Protein AF-X1Q574-F1 (afdb_monomer)

Radius of gyration: 33.51 Å; Cα contacts (8 Å, |Δi|>4): 63; chains: 1; bounding box: 80×56×62 Å

Organism: NCBI:txid412755

Structure (mmCIF, N/CA/C/O backbone):
data_AF-X1Q574-F1
#
_entry.id   AF-X1Q574-F1
#
loop_
_atom_site.group_PDB
_atom_site.id
_atom_site.type_symbol
_atom_site.label_atom_id
_atom_site.label_alt_id
_atom_site.label_comp_id
_atom_site.label_asym_id
_atom_site.label_entity_id
_atom_site.label_seq_id
_atom_site.pdbx_PDB_ins_code
_atom_site.Cartn_x
_atom_site.Cartn_y
_atom_site.Cartn_z
_atom_site.occupancy
_atom_site.B_iso_or_equiv
_atom_site.auth_seq_id
_atom_site.auth_comp_id
_atom_site.auth_asym_id
_atom_site.auth_atom_id
_atom_site.pdbx_PDB_model_num
ATOM 1 N N . PRO A 1 1 ? -53.049 23.249 -38.412 1.00 42.47 1 PRO A N 1
ATOM 2 C CA . PRO A 1 1 ? -52.454 24.162 -37.404 1.00 42.47 1 PRO A CA 1
ATOM 3 C C . PRO A 1 1 ? -51.016 23.730 -37.082 1.00 42.47 1 PRO A C 1
ATOM 5 O O . PRO A 1 1 ? -50.790 22.584 -36.713 1.00 42.47 1 PRO A O 1
ATOM 8 N N . ALA A 1 2 ? -50.069 24.622 -37.363 1.00 46.59 2 ALA A N 1
ATOM 9 C CA . ALA A 1 2 ? -48.631 24.379 -37.481 1.00 46.59 2 ALA A CA 1
ATOM 10 C C . ALA A 1 2 ? -47.914 24.024 -36.158 1.00 46.59 2 ALA A C 1
ATOM 12 O O . ALA A 1 2 ? -48.391 24.416 -3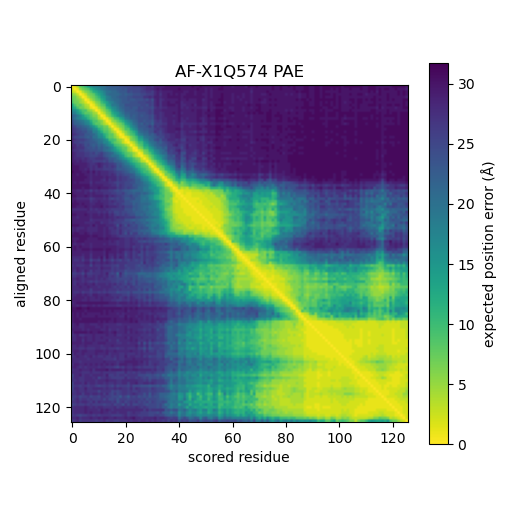5.088 1.00 46.59 2 ALA A O 1
ATOM 13 N N . PRO A 1 3 ? -46.742 23.356 -36.215 1.00 43.22 3 PRO A N 1
ATOM 14 C CA . PRO A 1 3 ? -45.849 23.259 -35.067 1.00 43.22 3 PRO A CA 1
ATOM 15 C C . PRO A 1 3 ? -45.297 24.652 -34.737 1.00 43.22 3 PRO A C 1
ATOM 17 O O . PRO A 1 3 ? -44.768 25.357 -35.597 1.00 43.22 3 PRO A O 1
ATOM 20 N N . LYS A 1 4 ? -45.462 25.069 -33.479 1.00 42.16 4 LYS A N 1
ATOM 21 C CA . LYS A 1 4 ? -44.937 26.334 -32.961 1.00 42.16 4 LYS A CA 1
ATOM 22 C C . LYS A 1 4 ? -43.415 26.240 -32.856 1.00 42.16 4 LYS A C 1
ATOM 24 O O . LYS A 1 4 ? -42.894 25.440 -32.085 1.00 42.16 4 LYS A O 1
ATOM 29 N N . ALA A 1 5 ? -42.731 27.066 -33.640 1.00 40.78 5 ALA A N 1
ATOM 30 C CA . ALA A 1 5 ? -41.302 27.310 -33.537 1.00 40.78 5 ALA A CA 1
ATOM 31 C C . ALA A 1 5 ? -40.974 27.984 -32.194 1.00 40.78 5 ALA A C 1
ATOM 33 O O . ALA A 1 5 ? -41.640 28.941 -31.796 1.00 40.78 5 ALA A O 1
ATOM 34 N N . VAL A 1 6 ? -39.942 27.486 -31.515 1.00 48.16 6 VAL A N 1
ATOM 35 C CA . VAL A 1 6 ? -39.322 28.122 -30.345 1.00 48.16 6 VAL A CA 1
ATOM 36 C C . VAL A 1 6 ? -37.996 28.746 -30.819 1.00 48.16 6 VAL A C 1
ATOM 38 O O . VAL A 1 6 ? -37.340 28.148 -31.677 1.00 48.16 6 VAL A O 1
ATOM 41 N N . PRO A 1 7 ? -37.624 29.958 -30.365 1.00 40.56 7 PRO A N 1
ATOM 42 C CA . PRO A 1 7 ? -36.667 30.814 -31.061 1.00 40.56 7 PRO A CA 1
ATOM 43 C C . PRO A 1 7 ? -35.212 30.413 -30.800 1.00 40.56 7 PRO A C 1
ATOM 45 O O . PRO A 1 7 ? -34.831 30.096 -29.675 1.00 40.56 7 PRO A O 1
ATOM 48 N N . GLN A 1 8 ? -34.390 30.498 -31.845 1.00 46.88 8 GLN A N 1
ATOM 49 C CA . GLN A 1 8 ? -32.930 30.482 -31.748 1.00 46.88 8 GLN A CA 1
ATOM 50 C C . GLN A 1 8 ? -32.453 31.806 -31.123 1.00 46.88 8 GLN A C 1
ATOM 52 O O . GLN A 1 8 ? -32.958 32.860 -31.521 1.00 46.88 8 GLN A O 1
ATOM 57 N N . PRO A 1 9 ? -31.492 31.808 -30.183 1.00 41.50 9 PRO A N 1
ATOM 58 C CA . PRO A 1 9 ? -30.853 33.044 -29.761 1.00 41.50 9 PRO A CA 1
ATOM 59 C C . PRO A 1 9 ? -29.993 33.609 -30.899 1.00 41.50 9 PRO A C 1
ATOM 61 O O . PRO A 1 9 ? -29.073 32.973 -31.409 1.00 41.50 9 PRO A O 1
ATOM 64 N N . THR A 1 10 ?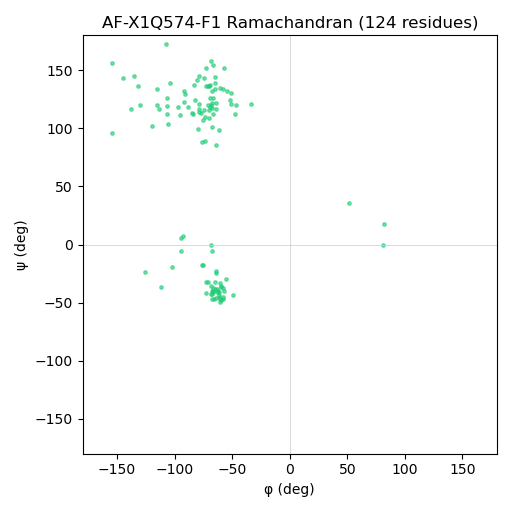 -30.356 34.826 -31.290 1.00 37.03 10 THR A N 1
ATOM 65 C CA . THR A 1 10 ? -29.736 35.704 -32.280 1.00 37.03 10 THR A CA 1
ATOM 66 C C . THR A 1 10 ? -28.236 35.887 -32.040 1.00 37.03 10 THR A C 1
ATOM 68 O O . THR A 1 10 ? -27.825 36.412 -31.006 1.00 37.03 10 THR A O 1
ATOM 71 N N . LEU A 1 11 ? -27.419 35.525 -33.033 1.00 39.12 11 LEU A N 1
ATOM 72 C CA . LEU A 1 11 ? -26.031 35.971 -33.138 1.00 39.12 11 LEU A CA 1
ATOM 73 C C . LEU A 1 11 ? -26.034 37.443 -33.570 1.00 39.12 11 LEU A C 1
ATOM 75 O O . LEU A 1 11 ? -26.399 37.765 -34.700 1.00 39.12 11 LEU A O 1
ATOM 79 N N . VAL A 1 12 ? -25.660 38.346 -32.665 1.00 45.53 12 VA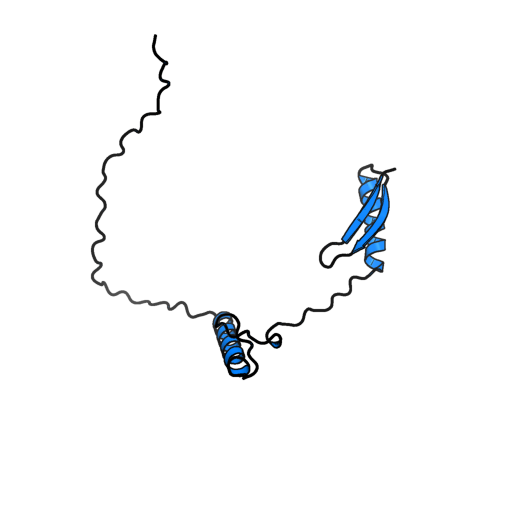L A N 1
ATOM 80 C CA . VAL A 1 12 ? -25.328 39.729 -33.029 1.00 45.53 12 VAL A CA 1
ATOM 81 C C . VAL A 1 12 ? -23.999 39.749 -33.803 1.00 45.53 12 VAL A C 1
ATOM 83 O O . VAL A 1 12 ? -23.064 39.053 -33.404 1.00 45.53 12 VAL A O 1
ATOM 86 N N . PRO A 1 13 ? -23.895 40.514 -34.907 1.00 44.09 13 PRO A N 1
ATOM 87 C CA . PRO A 1 13 ? -22.699 40.551 -35.737 1.00 44.09 13 PRO A CA 1
ATOM 88 C C . PRO A 1 13 ? -21.629 41.432 -35.086 1.00 44.09 13 PRO A C 1
ATOM 90 O O . PRO A 1 13 ? -21.809 42.638 -34.921 1.00 44.09 13 PRO A O 1
ATOM 93 N N . THR A 1 14 ? -20.497 40.836 -34.725 1.00 41.31 14 THR A N 1
ATOM 94 C CA . THR A 1 14 ? -19.286 41.572 -34.345 1.00 41.31 14 THR A CA 1
ATOM 95 C C . THR A 1 14 ? -18.711 42.267 -35.589 1.00 41.31 14 THR A C 1
ATOM 97 O O . THR A 1 14 ? -18.685 41.648 -36.658 1.00 41.31 14 THR A O 1
ATOM 100 N N . PRO A 1 15 ? -18.264 43.534 -35.502 1.00 45.09 15 PRO A N 1
ATOM 101 C CA . PRO A 1 15 ? -17.728 44.255 -36.648 1.00 45.09 15 PRO A CA 1
ATOM 102 C C . PRO A 1 15 ? -16.432 43.607 -37.146 1.00 45.09 15 PRO A C 1
ATOM 104 O O . PRO A 1 15 ? -15.578 43.194 -36.360 1.00 45.09 15 PRO A O 1
ATOM 107 N N . LEU A 1 16 ? -16.305 43.539 -38.470 1.00 52.38 16 LEU A N 1
ATOM 108 C CA . LEU A 1 16 ? -15.104 43.138 -39.191 1.00 52.38 16 LEU A CA 1
ATOM 109 C C . LEU A 1 16 ? -13.976 44.127 -38.852 1.00 52.38 16 LEU A C 1
ATOM 111 O O . LEU A 1 16 ? -13.923 45.217 -39.414 1.00 52.38 16 LEU A O 1
ATOM 115 N N . VAL A 1 17 ? -13.096 43.768 -37.917 1.00 45.44 17 VAL A N 1
ATOM 116 C CA . VAL A 1 17 ? -11.795 44.428 -37.781 1.00 45.44 17 VAL A CA 1
ATOM 117 C C . VAL A 1 17 ? -10.791 43.591 -38.555 1.00 45.44 17 VAL A C 1
ATOM 119 O O . VAL A 1 17 ? -10.507 42.441 -38.229 1.00 45.44 17 VAL A O 1
ATOM 122 N N . GLU A 1 18 ? -10.349 44.209 -39.639 1.00 48.03 18 GLU A N 1
ATOM 123 C CA . GLU A 1 18 ? -9.273 43.845 -40.543 1.00 48.03 18 GLU A CA 1
ATOM 124 C C . GLU A 1 18 ? -8.115 43.142 -39.823 1.00 48.03 18 GLU A C 1
ATOM 126 O O . GLU A 1 18 ? -7.512 43.683 -38.898 1.00 48.03 18 GLU A O 1
ATOM 131 N N . VAL A 1 19 ? -7.818 41.913 -40.248 1.00 48.38 19 VAL A N 1
ATOM 132 C CA . VAL A 1 19 ? -6.626 41.182 -39.816 1.00 48.38 19 VAL A CA 1
ATOM 133 C C . VAL A 1 19 ? -5.415 41.968 -40.327 1.00 48.38 19 VAL A C 1
ATOM 135 O O . VAL A 1 19 ? -5.260 42.068 -41.548 1.00 48.38 19 VAL A O 1
ATOM 138 N N . PRO A 1 20 ? -4.538 42.514 -39.464 1.00 38.94 20 PRO A N 1
ATOM 139 C CA . PRO A 1 20 ? -3.289 43.057 -39.952 1.00 38.94 20 PRO A CA 1
ATOM 140 C C . PRO A 1 20 ? -2.456 41.881 -40.460 1.00 38.94 20 PRO A C 1
ATOM 142 O O . PRO A 1 20 ? -2.111 40.968 -39.706 1.00 38.94 20 PRO A O 1
ATOM 145 N N . GLN A 1 21 ? -2.161 41.888 -41.761 1.00 49.12 21 GLN A N 1
ATOM 146 C CA . GLN A 1 21 ? -1.115 41.049 -42.338 1.00 49.12 21 GLN A CA 1
ATOM 147 C C . GLN A 1 21 ? 0.164 41.264 -41.517 1.00 49.12 21 GLN A C 1
ATOM 149 O O . GLN A 1 21 ? 0.531 42.420 -41.290 1.00 49.12 21 GLN A O 1
ATOM 154 N N . PRO A 1 22 ? 0.855 40.207 -41.053 1.00 43.38 22 PRO A N 1
ATOM 155 C CA . PRO A 1 22 ? 2.124 40.391 -40.376 1.00 43.38 22 PRO A CA 1
ATOM 156 C C . PRO A 1 22 ? 3.143 40.907 -41.393 1.00 43.38 22 PRO A C 1
ATOM 158 O O . PRO A 1 22 ? 3.685 40.163 -42.211 1.00 43.38 22 PRO A O 1
ATOM 161 N N . SER A 1 23 ? 3.370 42.216 -41.339 1.00 40.97 23 SER A N 1
ATOM 162 C CA . SER A 1 23 ? 4.488 42.898 -41.966 1.00 40.97 23 SER A CA 1
ATOM 163 C C . SER A 1 23 ? 5.783 42.211 -41.545 1.00 40.97 23 SER A C 1
ATOM 165 O O . SER A 1 23 ? 6.076 42.053 -40.360 1.00 40.97 23 SER A O 1
ATOM 167 N N . LYS A 1 24 ? 6.550 41.799 -42.549 1.00 44.06 24 LYS A N 1
ATOM 168 C CA . LYS A 1 24 ? 7.930 41.327 -42.452 1.00 44.06 24 LYS A CA 1
ATOM 169 C C . LYS A 1 24 ? 8.759 42.287 -41.575 1.00 44.06 24 LYS A C 1
ATOM 171 O O . LYS A 1 24 ? 8.874 43.451 -41.956 1.00 44.06 24 LYS A O 1
ATOM 176 N N . PRO A 1 25 ? 9.352 41.850 -40.449 1.00 43.38 25 PRO A N 1
ATOM 177 C CA . PRO A 1 25 ? 10.304 42.687 -39.736 1.00 43.38 25 PRO A CA 1
ATOM 178 C C . PRO A 1 25 ? 11.649 42.663 -40.477 1.00 43.38 25 PRO A C 1
ATOM 180 O O . PRO A 1 25 ? 12.304 41.625 -40.591 1.00 43.38 25 PRO A O 1
ATOM 183 N N . GLU A 1 26 ? 12.023 43.816 -41.026 1.00 49.47 26 GLU A N 1
ATOM 184 C CA . GLU A 1 26 ? 13.381 44.148 -41.468 1.00 49.47 26 GLU A CA 1
ATOM 185 C C . GLU A 1 26 ? 14.221 44.531 -40.224 1.00 49.47 26 GLU A C 1
ATOM 187 O O . GLU A 1 26 ? 13.657 45.036 -39.252 1.00 49.47 26 GLU A O 1
ATOM 192 N N . PRO A 1 27 ? 15.528 44.211 -40.167 1.00 49.06 27 PRO A N 1
AT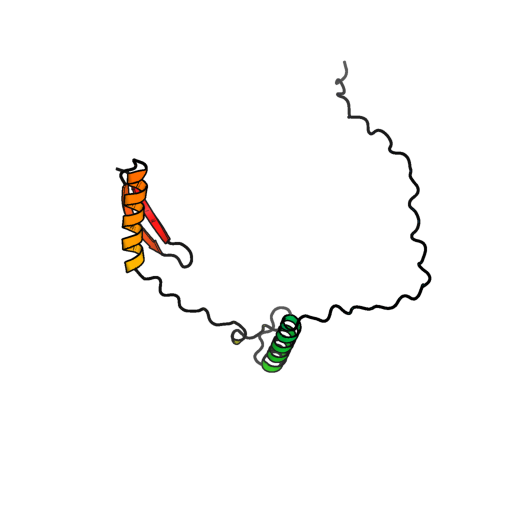OM 193 C CA . PRO A 1 27 ? 16.226 43.976 -38.909 1.00 49.06 27 PRO A CA 1
ATOM 194 C C . PRO A 1 27 ? 16.802 45.266 -38.315 1.00 49.06 27 PRO A C 1
ATOM 196 O O . PRO A 1 27 ? 17.731 45.849 -38.875 1.00 49.06 27 PRO A O 1
ATOM 199 N N . GLU A 1 28 ? 16.344 45.649 -37.124 1.00 49.34 28 GLU A N 1
ATOM 200 C CA . GLU A 1 28 ? 17.100 46.548 -36.251 1.00 49.34 28 GLU A CA 1
ATOM 201 C C . GLU A 1 28 ? 17.985 45.733 -35.304 1.00 49.34 28 GLU A C 1
ATOM 203 O O . GLU A 1 28 ? 17.550 44.829 -34.590 1.00 49.34 28 GLU A O 1
ATOM 208 N N . LYS A 1 29 ? 19.283 46.030 -35.379 1.00 50.28 29 LYS A N 1
ATOM 209 C CA . LYS A 1 29 ? 20.345 45.448 -34.568 1.00 50.28 29 LYS A CA 1
ATOM 210 C C . LYS A 1 29 ? 20.226 45.950 -33.129 1.00 50.28 29 LYS A C 1
ATOM 212 O O . LYS A 1 29 ? 20.652 47.064 -32.850 1.00 50.28 29 LYS A O 1
ATOM 217 N N . GLU A 1 30 ? 19.816 45.081 -32.213 1.00 47.25 30 GLU A N 1
ATOM 218 C CA . GLU A 1 30 ? 20.267 45.160 -30.824 1.00 47.25 30 GLU A CA 1
ATOM 219 C C . GLU A 1 30 ? 20.589 43.755 -30.303 1.00 47.25 30 GLU A C 1
ATOM 221 O O . GLU A 1 30 ? 19.780 42.828 -30.303 1.00 47.25 30 GLU A O 1
ATOM 226 N N . THR A 1 31 ? 21.863 43.579 -29.976 1.00 46.03 31 THR A N 1
ATOM 227 C CA . THR A 1 31 ? 22.516 42.312 -29.672 1.00 46.03 31 THR A CA 1
ATOM 228 C C . THR A 1 31 ? 22.316 41.954 -28.204 1.00 46.03 31 THR A C 1
ATOM 230 O O . THR A 1 31 ? 22.937 42.571 -27.350 1.00 46.03 31 THR A O 1
ATOM 233 N N . VAL A 1 32 ? 21.564 40.886 -27.927 1.00 46.66 32 VAL A N 1
ATOM 234 C CA . VAL A 1 32 ? 21.919 39.853 -26.932 1.00 46.66 32 VAL A CA 1
ATOM 235 C C . VAL A 1 32 ? 21.226 38.536 -27.309 1.00 46.66 32 VAL A C 1
ATOM 237 O O . VAL A 1 32 ? 20.072 38.313 -26.947 1.00 46.66 32 VAL A O 1
ATOM 240 N N . PRO A 1 33 ? 21.902 37.614 -28.014 1.00 45.97 33 PRO A N 1
ATOM 241 C CA . PRO A 1 33 ? 21.463 36.232 -28.057 1.00 45.97 33 PRO A CA 1
ATOM 242 C C . PRO A 1 33 ? 21.855 35.594 -26.720 1.00 45.97 33 PRO A C 1
ATOM 244 O O . PRO A 1 33 ? 22.944 35.039 -26.585 1.00 45.97 33 PRO A O 1
ATOM 247 N N . GLN A 1 34 ? 20.994 35.681 -25.702 1.00 48.31 34 GLN A N 1
ATOM 248 C CA . GLN A 1 34 ? 21.117 34.761 -24.574 1.00 48.31 34 GLN A CA 1
ATOM 249 C C . GLN A 1 34 ? 20.621 33.396 -25.037 1.00 48.31 34 GLN A C 1
ATOM 251 O O . GLN A 1 34 ? 19.444 33.054 -24.988 1.00 48.31 34 GLN A O 1
ATOM 256 N N . VAL A 1 35 ? 21.580 32.643 -25.565 1.00 51.03 35 VAL A N 1
ATOM 257 C CA . VAL A 1 35 ? 21.539 31.198 -25.705 1.00 51.03 35 VAL A CA 1
ATOM 258 C C . VAL A 1 35 ? 21.086 30.636 -24.359 1.00 51.03 35 VAL A C 1
ATOM 260 O O . VAL A 1 35 ? 21.815 30.731 -23.373 1.00 51.03 35 VAL A O 1
ATOM 263 N N . PHE A 1 36 ? 19.886 30.060 -24.307 1.00 50.41 36 PHE A N 1
ATOM 264 C CA . PHE A 1 36 ? 19.493 29.172 -23.219 1.00 50.41 36 PHE A CA 1
ATOM 265 C C . PHE A 1 36 ? 20.409 27.951 -23.300 1.00 50.41 36 PHE A C 1
ATOM 267 O O . PHE A 1 36 ? 20.119 26.976 -23.995 1.00 50.41 36 PHE A O 1
ATOM 274 N N . ALA A 1 37 ? 21.585 28.057 -22.683 1.00 62.94 37 ALA A N 1
ATOM 275 C CA . ALA A 1 37 ? 22.505 26.946 -22.571 1.00 62.94 37 ALA A CA 1
ATOM 276 C C . ALA A 1 37 ? 21.764 25.808 -21.856 1.00 62.94 37 ALA A C 1
ATOM 278 O O . ALA A 1 37 ? 21.085 26.071 -20.856 1.00 62.94 37 ALA A O 1
ATOM 279 N N . PRO A 1 38 ? 21.851 24.563 -22.359 1.00 63.31 38 PRO A N 1
ATOM 280 C CA . PRO A 1 38 ? 21.300 23.436 -21.633 1.00 63.31 38 PRO A CA 1
ATOM 281 C C . PRO A 1 38 ? 21.899 23.447 -20.229 1.00 63.31 38 PRO A C 1
ATOM 283 O O . PRO A 1 38 ? 23.106 23.627 -20.056 1.00 63.31 38 PRO A O 1
ATOM 286 N N . THR A 1 39 ? 21.039 23.304 -19.227 1.00 80.50 39 THR A N 1
ATOM 287 C CA . THR A 1 39 ? 21.478 23.193 -17.834 1.00 80.50 39 THR A CA 1
ATOM 288 C C . THR A 1 39 ? 22.435 22.008 -17.703 1.00 80.50 39 THR A C 1
ATOM 290 O O . THR A 1 39 ? 22.331 21.044 -18.463 1.00 80.50 39 THR A O 1
ATOM 293 N N . GLN A 1 40 ? 23.360 22.055 -16.741 1.00 80.44 40 GLN A N 1
ATOM 294 C CA . GLN A 1 40 ? 24.345 20.981 -16.527 1.00 80.44 40 GLN A CA 1
ATOM 295 C C . GLN A 1 40 ? 23.680 19.593 -16.471 1.00 80.44 40 GLN A C 1
ATOM 297 O O . GLN A 1 40 ? 24.090 18.692 -17.196 1.00 80.44 40 GLN A O 1
ATOM 302 N N . ALA A 1 41 ? 22.546 19.470 -15.774 1.00 79.75 41 ALA A N 1
ATOM 303 C CA . ALA A 1 41 ? 21.751 18.240 -15.724 1.00 79.75 41 ALA A CA 1
ATOM 304 C C . ALA A 1 41 ? 21.278 17.734 -17.108 1.00 79.75 41 ALA A C 1
ATOM 306 O O . ALA A 1 41 ? 21.266 16.533 -17.369 1.00 79.75 41 ALA A O 1
ATOM 307 N N . GLN A 1 42 ? 20.908 18.627 -18.036 1.00 81.06 42 GLN A N 1
ATOM 308 C CA . GLN A 1 42 ? 20.510 18.243 -19.399 1.00 81.06 42 GLN A CA 1
ATOM 309 C C . GLN A 1 42 ? 21.701 17.760 -20.238 1.00 81.06 42 GLN A C 1
ATOM 311 O O . GLN A 1 42 ? 21.533 16.908 -21.114 1.00 81.06 42 GLN A O 1
ATOM 316 N N . GLN A 1 43 ? 22.894 18.308 -19.999 1.00 84.38 43 GLN A N 1
ATOM 317 C CA . GLN A 1 43 ? 24.124 17.867 -20.659 1.00 84.38 43 GLN A CA 1
ATOM 318 C C . GLN A 1 43 ? 24.574 16.503 -20.127 1.00 84.38 43 GLN A C 1
ATOM 320 O O . GLN A 1 43 ? 24.930 15.640 -20.927 1.00 84.38 43 GLN A O 1
ATOM 325 N N . GLU A 1 44 ? 24.484 16.286 -18.815 1.00 85.00 44 GLU A N 1
ATOM 326 C CA . GLU A 1 44 ? 24.768 15.005 -18.158 1.00 85.00 44 GLU A CA 1
ATOM 327 C C . GLU A 1 44 ? 23.837 13.898 -18.669 1.00 85.00 44 GLU A C 1
ATOM 329 O O . GLU A 1 44 ? 24.312 12.872 -19.147 1.00 85.00 44 GLU A O 1
ATOM 334 N N . LEU A 1 45 ? 22.519 14.135 -18.704 1.00 81.81 45 LEU A N 1
ATOM 335 C CA . LEU A 1 45 ? 21.542 13.178 -19.246 1.00 81.81 45 LEU A CA 1
ATOM 336 C C . LEU A 1 45 ? 21.828 12.797 -20.707 1.00 81.81 45 LEU A C 1
ATOM 338 O O . LEU A 1 45 ? 21.692 11.634 -21.085 1.00 81.81 45 LEU A O 1
ATOM 342 N N . ARG A 1 46 ? 22.243 13.760 -21.543 1.00 80.75 46 ARG A N 1
ATOM 343 C CA . ARG A 1 46 ? 22.617 13.491 -22.943 1.00 80.75 46 ARG A CA 1
ATOM 344 C C . ARG A 1 46 ? 23.887 12.655 -23.054 1.00 80.75 46 ARG A C 1
ATOM 346 O O . ARG A 1 46 ? 23.939 11.783 -23.916 1.00 80.75 46 ARG A O 1
ATOM 353 N N . GLN A 1 47 ? 24.885 12.915 -22.212 1.00 84.19 47 GLN A N 1
ATOM 354 C CA . GLN A 1 47 ? 26.121 12.131 -22.181 1.00 84.19 47 GLN A CA 1
ATOM 355 C C . GLN A 1 47 ? 25.839 10.698 -21.726 1.00 84.19 47 GLN A C 1
ATOM 357 O O . GLN A 1 47 ? 26.214 9.762 -22.425 1.00 84.19 47 GLN A O 1
ATOM 362 N N . VAL A 1 48 ? 25.069 10.522 -20.647 1.00 82.25 48 VAL A N 1
ATOM 363 C CA . VAL A 1 48 ? 24.636 9.201 -20.165 1.00 82.25 48 VAL A CA 1
ATOM 364 C C . VAL A 1 48 ? 23.861 8.453 -21.253 1.00 82.25 48 VAL A C 1
ATOM 366 O O . VAL A 1 48 ? 24.151 7.292 -21.526 1.00 82.25 48 VAL A O 1
ATOM 369 N N . ALA A 1 49 ? 22.932 9.115 -21.950 1.00 80.00 49 ALA A N 1
ATOM 370 C CA . ALA A 1 49 ? 22.201 8.503 -23.060 1.00 80.00 49 ALA A CA 1
ATOM 371 C C . ALA A 1 49 ? 23.122 8.086 -24.224 1.00 80.00 49 ALA A C 1
ATOM 373 O O . ALA A 1 49 ? 22.937 7.014 -24.802 1.00 80.00 49 ALA A O 1
ATOM 374 N N . GLN A 1 50 ? 24.127 8.901 -24.564 1.00 79.56 50 GLN A N 1
ATOM 375 C CA . GLN A 1 50 ? 25.120 8.570 -25.592 1.00 79.56 50 GLN A CA 1
ATOM 376 C C . GLN A 1 50 ? 26.017 7.400 -25.177 1.00 79.56 50 GLN A C 1
ATOM 378 O O . GLN A 1 50 ? 26.306 6.533 -26.000 1.00 79.56 50 GLN A O 1
ATOM 383 N N . GLU A 1 51 ? 26.433 7.338 -23.914 1.00 78.94 51 GLU A N 1
ATOM 384 C CA . GLU A 1 51 ? 27.224 6.232 -23.374 1.00 78.94 51 GLU A CA 1
ATOM 385 C C . GLU A 1 51 ? 26.424 4.932 -23.328 1.00 78.94 51 GLU A C 1
ATOM 387 O O . GLU A 1 51 ? 26.936 3.885 -23.722 1.00 78.94 51 GLU A O 1
ATOM 392 N N . VAL A 1 52 ? 25.150 5.002 -22.938 1.00 77.31 52 VAL A N 1
ATOM 393 C CA . VAL A 1 52 ? 24.210 3.878 -22.995 1.00 77.31 52 VAL A CA 1
ATOM 394 C C . VAL A 1 52 ? 24.038 3.403 -24.438 1.00 77.31 52 VAL A C 1
ATOM 396 O O . VAL A 1 52 ? 24.175 2.211 -24.708 1.00 77.31 52 VAL A O 1
ATOM 399 N N . TRP A 1 53 ? 23.823 4.313 -25.393 1.00 73.25 53 TRP A N 1
ATOM 400 C CA . TRP A 1 53 ? 23.717 3.956 -26.810 1.00 73.25 53 TRP A CA 1
ATOM 401 C C . TRP A 1 53 ? 25.002 3.321 -27.350 1.00 73.25 53 TRP A C 1
ATOM 403 O O . TRP A 1 53 ? 24.946 2.330 -28.070 1.00 73.25 53 TRP A O 1
ATOM 413 N N . LYS A 1 54 ? 26.171 3.838 -26.971 1.00 74.62 54 LYS A N 1
ATOM 414 C CA . LYS A 1 54 ? 27.464 3.284 -27.387 1.00 74.62 54 LYS A CA 1
ATOM 415 C C . LYS A 1 54 ? 27.729 1.909 -26.770 1.00 74.62 54 LYS A C 1
ATOM 417 O O . LYS A 1 54 ? 28.210 1.011 -27.449 1.00 74.62 54 LYS A O 1
ATOM 422 N N . LYS A 1 55 ? 27.420 1.733 -25.484 1.00 72.00 55 LYS A N 1
ATOM 423 C CA . LYS A 1 55 ? 27.669 0.489 -24.745 1.00 72.00 55 LYS A CA 1
ATOM 424 C C . LYS A 1 55 ? 26.709 -0.629 -25.149 1.00 72.00 55 LYS A C 1
ATOM 426 O O . LYS A 1 55 ? 27.100 -1.793 -25.133 1.00 72.00 55 LYS A O 1
ATOM 431 N N . TYR A 1 56 ? 25.478 -0.274 -25.511 1.00 66.94 56 TYR A N 1
ATOM 432 C CA . TYR A 1 56 ? 24.396 -1.240 -25.664 1.00 66.94 56 TYR A CA 1
ATOM 433 C C . TYR A 1 56 ? 23.690 -1.221 -27.027 1.00 66.94 56 TYR A C 1
ATOM 435 O O . TYR A 1 56 ? 23.120 -2.232 -27.418 1.00 66.94 56 TYR A O 1
ATOM 443 N N . GLY A 1 57 ? 23.729 -0.118 -27.779 1.00 62.81 57 GLY A N 1
ATOM 444 C CA . GLY A 1 57 ? 23.108 0.017 -29.109 1.00 62.81 57 GLY A CA 1
ATOM 445 C C . GLY A 1 57 ? 23.875 -0.682 -30.243 1.00 62.81 57 GLY A C 1
ATOM 446 O O . GLY A 1 57 ? 23.303 -0.966 -31.301 1.00 62.81 57 GLY A O 1
ATOM 447 N N . GLU A 1 58 ? 25.149 -1.008 -30.010 1.00 62.19 58 GLU A N 1
ATOM 448 C CA . GLU A 1 58 ? 26.003 -1.784 -30.924 1.00 62.19 58 GLU A CA 1
ATOM 449 C C . GLU A 1 58 ? 26.025 -3.290 -30.603 1.00 62.19 58 GLU A C 1
ATOM 451 O O . GLU A 1 58 ? 26.600 -4.076 -31.356 1.00 62.19 58 GLU A O 1
ATOM 456 N N . SER A 1 59 ? 25.390 -3.728 -29.509 1.00 55.28 59 SER A N 1
ATOM 457 C CA . SER A 1 59 ? 25.411 -5.132 -29.093 1.00 55.28 59 SER A CA 1
ATOM 458 C C . SER A 1 59 ? 24.604 -6.010 -30.061 1.00 55.28 59 SER A C 1
ATOM 460 O O . SER A 1 59 ? 23.422 -5.789 -30.305 1.00 55.28 59 SER A O 1
ATOM 462 N N . SER A 1 60 ? 25.216 -7.065 -30.594 1.00 55.03 60 SER A N 1
ATOM 463 C CA . SER A 1 60 ? 24.594 -8.001 -31.548 1.00 55.03 60 SER A CA 1
ATOM 464 C C . SER A 1 60 ? 23.479 -8.884 -30.958 1.00 55.03 60 SER A C 1
ATOM 466 O O . SER A 1 60 ? 22.876 -9.667 -31.686 1.00 55.03 60 SER A O 1
ATOM 468 N N . ALA A 1 61 ? 23.183 -8.748 -29.660 1.00 58.31 61 ALA A N 1
ATOM 469 C CA . ALA A 1 61 ? 22.110 -9.449 -28.948 1.00 58.31 61 ALA A CA 1
ATOM 470 C C . ALA A 1 61 ? 20.789 -8.650 -28.867 1.00 58.31 61 ALA A C 1
ATOM 472 O O . ALA A 1 61 ? 19.853 -9.077 -28.193 1.00 58.31 61 ALA A O 1
ATOM 473 N N . LEU A 1 62 ? 20.705 -7.484 -29.520 1.00 62.84 62 LEU A N 1
ATOM 474 C CA . LEU A 1 62 ? 19.510 -6.640 -29.503 1.00 62.84 62 LEU A CA 1
ATOM 475 C C . LEU A 1 62 ? 18.347 -7.325 -30.229 1.00 62.84 62 LEU A C 1
ATOM 477 O O . LEU A 1 62 ? 18.347 -7.472 -31.454 1.00 62.84 62 LEU A O 1
ATOM 481 N N . ILE A 1 63 ? 17.324 -7.699 -29.463 1.00 71.75 63 ILE A N 1
ATOM 482 C CA . ILE A 1 63 ? 16.046 -8.146 -30.010 1.00 71.75 63 ILE A CA 1
ATOM 483 C C . ILE A 1 63 ? 15.441 -6.959 -30.763 1.00 71.75 63 ILE A C 1
ATOM 485 O O . ILE A 1 63 ? 15.241 -5.880 -30.200 1.00 71.75 63 ILE A O 1
ATOM 489 N N . THR A 1 64 ? 15.185 -7.153 -32.055 1.00 74.56 64 THR A N 1
ATOM 490 C CA . THR A 1 64 ? 14.488 -6.167 -32.880 1.00 74.56 64 THR A CA 1
ATOM 491 C C . THR A 1 64 ? 13.020 -6.558 -32.961 1.00 74.56 64 THR A C 1
ATOM 493 O O . THR A 1 64 ? 12.704 -7.634 -33.463 1.00 74.56 64 THR A O 1
ATOM 496 N N . VAL A 1 65 ? 12.134 -5.696 -32.467 1.00 75.31 65 VAL A N 1
ATOM 497 C CA . VAL A 1 65 ? 10.675 -5.873 -32.539 1.00 75.31 65 VAL A CA 1
ATOM 498 C C . VAL A 1 65 ? 10.127 -4.749 -33.406 1.00 75.31 65 VAL A C 1
ATOM 500 O O . VAL A 1 65 ? 10.376 -3.586 -33.111 1.00 75.31 65 VAL A O 1
ATOM 503 N N . ASP A 1 66 ? 9.464 -5.083 -34.515 1.00 79.50 66 ASP A N 1
ATOM 504 C CA . ASP A 1 66 ? 8.879 -4.113 -35.458 1.00 79.50 66 ASP A CA 1
ATOM 505 C C . ASP A 1 66 ? 9.850 -3.012 -35.939 1.00 79.50 66 ASP A C 1
ATOM 507 O O . ASP A 1 66 ? 9.483 -1.856 -36.135 1.00 79.50 66 ASP A O 1
ATOM 511 N N . GLY A 1 67 ? 11.128 -3.362 -36.124 1.00 81.94 67 GLY A N 1
ATOM 512 C CA . GLY A 1 67 ? 12.173 -2.420 -36.546 1.00 81.94 67 GLY A CA 1
ATOM 513 C C . GLY A 1 67 ? 12.755 -1.550 -35.422 1.00 81.94 67 GLY A C 1
ATOM 514 O O . GLY A 1 67 ? 13.685 -0.785 -35.675 1.00 81.94 67 GLY A O 1
ATOM 515 N N . TRP A 1 68 ? 12.278 -1.693 -34.181 1.00 80.25 68 TRP A N 1
ATOM 516 C CA . TRP A 1 68 ? 12.843 -1.060 -32.988 1.00 80.25 68 TRP A CA 1
ATOM 517 C C . TRP A 1 68 ? 13.886 -1.963 -32.317 1.00 80.25 68 TRP A C 1
ATOM 519 O O . TRP A 1 68 ? 13.609 -3.129 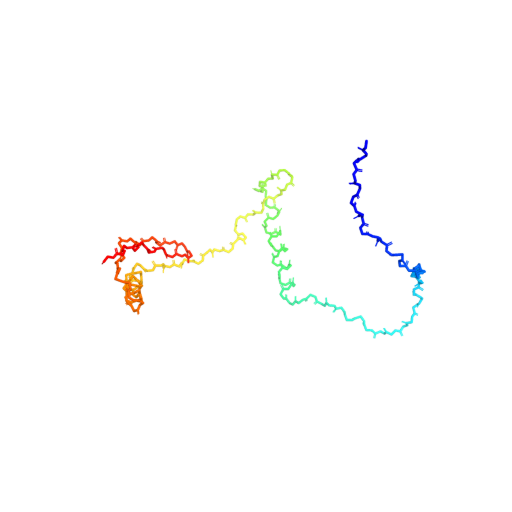-32.037 1.00 80.25 68 TRP A O 1
ATOM 529 N N . ARG A 1 69 ? 15.082 -1.431 -32.020 1.00 80.81 69 ARG A N 1
ATOM 530 C CA . ARG A 1 69 ? 16.115 -2.147 -31.249 1.00 80.81 69 ARG A CA 1
ATOM 531 C C . ARG A 1 69 ? 15.841 -1.989 -29.754 1.00 80.81 69 ARG A C 1
ATOM 533 O O . ARG A 1 69 ? 15.970 -0.887 -29.224 1.00 80.81 69 ARG A O 1
ATOM 540 N N . LEU A 1 70 ? 15.474 -3.080 -29.082 1.00 80.69 70 LEU A N 1
ATOM 541 C CA . LEU A 1 70 ? 15.168 -3.070 -27.652 1.00 80.69 70 LEU A CA 1
ATOM 542 C C .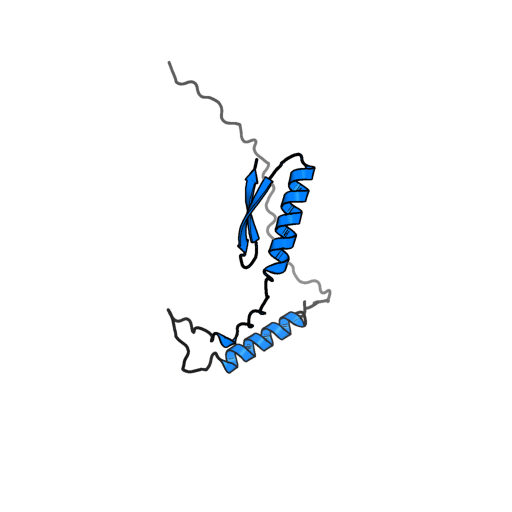 LEU A 1 70 ? 16.451 -2.839 -26.830 1.00 80.69 70 LEU A C 1
ATOM 544 O O . LEU A 1 70 ? 17.344 -3.682 -26.899 1.00 80.69 70 LEU A O 1
ATOM 548 N N . PRO A 1 71 ? 16.566 -1.753 -26.044 1.00 81.75 71 PRO A N 1
ATOM 549 C CA . PRO A 1 71 ? 17.725 -1.550 -25.182 1.00 81.75 71 PRO A CA 1
ATOM 550 C C . PRO A 1 71 ? 17.778 -2.604 -24.057 1.00 81.75 71 PRO A C 1
ATOM 552 O O . PRO A 1 71 ? 16.742 -3.151 -23.672 1.00 81.75 71 PRO A O 1
ATOM 555 N N . PRO A 1 72 ? 18.967 -2.904 -23.509 1.00 81.50 72 PRO A N 1
ATOM 556 C CA . PRO A 1 72 ? 19.116 -3.912 -22.467 1.00 81.50 72 PRO A CA 1
ATOM 557 C C . PRO A 1 72 ? 18.560 -3.438 -21.131 1.00 81.50 72 PRO A C 1
ATOM 559 O O . PRO A 1 72 ? 18.580 -2.252 -20.821 1.00 81.50 72 PRO A O 1
ATOM 562 N N . ILE A 1 73 ? 18.117 -4.391 -20.313 1.00 84.19 73 ILE A N 1
ATOM 563 C CA . ILE A 1 73 ? 17.484 -4.128 -19.015 1.00 84.19 73 ILE A CA 1
ATOM 564 C C . ILE A 1 73 ? 18.424 -3.457 -18.001 1.00 84.19 73 ILE A C 1
ATOM 566 O O . ILE A 1 73 ? 17.964 -2.736 -17.123 1.00 84.19 73 ILE A O 1
ATOM 570 N N . ASP A 1 74 ? 19.738 -3.633 -18.163 1.00 84.00 74 ASP A N 1
ATOM 571 C CA . ASP A 1 74 ? 20.776 -3.107 -17.265 1.00 84.00 74 ASP A CA 1
ATOM 572 C C . ASP A 1 74 ? 20.895 -1.573 -17.281 1.00 84.00 74 ASP A C 1
ATOM 574 O O . ASP A 1 74 ? 21.679 -1.007 -16.522 1.00 84.00 74 ASP A O 1
ATOM 578 N N . ILE A 1 75 ? 20.153 -0.889 -18.161 1.00 86.44 75 ILE A N 1
ATOM 579 C CA . ILE A 1 75 ? 20.037 0.576 -18.140 1.00 86.44 75 ILE A CA 1
ATOM 580 C C . ILE A 1 75 ? 19.136 1.076 -17.007 1.00 86.44 75 ILE A C 1
ATOM 582 O O . ILE A 1 75 ? 19.139 2.270 -16.721 1.00 86.44 75 ILE A O 1
ATOM 586 N N . LEU A 1 76 ? 18.305 0.200 -16.437 1.00 89.62 76 LEU A N 1
ATOM 587 C CA . LEU A 1 76 ? 17.391 0.554 -15.362 1.00 89.62 76 LEU A CA 1
ATOM 588 C C . LEU A 1 76 ? 18.124 0.513 -14.021 1.00 89.62 76 LEU A C 1
ATOM 590 O O . LEU A 1 76 ? 18.845 -0.443 -13.723 1.00 89.62 76 LEU A O 1
ATOM 594 N N . ASP A 1 77 ? 17.876 1.515 -13.182 1.00 89.44 77 ASP A N 1
ATOM 595 C CA . ASP A 1 77 ? 18.325 1.488 -11.794 1.00 89.44 77 ASP A CA 1
ATOM 596 C C . ASP A 1 77 ? 17.621 0.365 -11.021 1.00 89.44 77 ASP A C 1
ATOM 598 O O . ASP A 1 77 ? 16.437 0.073 -11.222 1.00 89.44 77 ASP A O 1
ATOM 602 N N . LYS A 1 78 ? 18.348 -0.272 -10.099 1.00 88.62 78 LYS A N 1
ATOM 603 C CA . LYS A 1 78 ? 17.768 -1.301 -9.232 1.00 88.62 78 LYS A CA 1
ATOM 604 C C . LYS A 1 78 ? 16.851 -0.654 -8.200 1.00 88.62 78 LYS A C 1
ATOM 606 O O . LYS A 1 78 ? 17.219 0.334 -7.569 1.00 88.62 78 LYS A O 1
ATOM 611 N N . ALA A 1 79 ? 15.684 -1.258 -7.990 1.00 85.81 79 ALA A N 1
ATOM 612 C CA . ALA A 1 79 ? 14.798 -0.856 -6.909 1.00 85.81 79 ALA A CA 1
ATOM 613 C C . ALA A 1 79 ? 15.507 -1.038 -5.559 1.00 85.81 79 ALA A C 1
ATOM 615 O O . ALA A 1 79 ? 16.141 -2.067 -5.315 1.00 85.81 79 ALA A O 1
ATOM 616 N N . SER A 1 80 ? 15.393 -0.038 -4.687 1.00 83.12 80 SER A N 1
ATOM 617 C CA . SER A 1 80 ? 15.808 -0.171 -3.294 1.00 83.12 80 SER A CA 1
ATOM 618 C C . SER A 1 80 ? 14.888 -1.158 -2.585 1.00 83.12 80 SER A C 1
ATOM 620 O O . SER A 1 80 ? 13.665 -1.034 -2.675 1.00 83.12 80 SER A O 1
ATOM 622 N N . GLU A 1 81 ? 15.463 -2.103 -1.852 1.00 77.31 81 GLU A N 1
ATOM 623 C CA . GLU A 1 81 ? 14.693 -3.014 -1.016 1.00 77.31 81 GLU A CA 1
ATOM 624 C C . GLU A 1 81 ? 14.207 -2.260 0.227 1.00 77.31 81 GLU A C 1
ATOM 626 O O . GLU A 1 81 ? 15.001 -1.754 1.020 1.00 77.31 81 GLU A O 1
ATOM 631 N N . VAL A 1 82 ? 12.888 -2.114 0.351 1.00 74.56 82 VAL A N 1
ATOM 632 C CA . VAL A 1 82 ? 12.251 -1.498 1.517 1.00 74.56 82 VAL A CA 1
ATOM 633 C C . VAL A 1 82 ? 11.604 -2.610 2.324 1.00 74.56 82 VAL A C 1
ATOM 635 O O . VAL A 1 82 ? 10.626 -3.217 1.888 1.00 74.56 82 VAL A O 1
ATOM 638 N N . GLU A 1 83 ? 12.139 -2.874 3.512 1.00 69.06 83 GLU A N 1
ATOM 639 C CA . GLU A 1 83 ? 11.511 -3.787 4.461 1.00 69.06 83 GLU A CA 1
ATOM 640 C C . GLU A 1 83 ? 10.305 -3.099 5.117 1.00 69.06 83 GLU A C 1
ATOM 642 O O . GLU A 1 83 ? 10.443 -2.211 5.960 1.00 69.06 83 GLU A O 1
ATOM 647 N N . LEU A 1 84 ? 9.093 -3.515 4.747 1.00 65.00 84 LEU A N 1
ATOM 648 C CA . LEU A 1 84 ? 7.885 -3.171 5.497 1.00 65.00 84 LEU A CA 1
ATOM 649 C C . LEU A 1 84 ? 7.785 -4.100 6.715 1.00 65.00 84 LEU A C 1
ATOM 651 O O . LEU A 1 84 ? 7.372 -5.256 6.612 1.00 65.00 84 LEU A O 1
ATOM 655 N N . GLY A 1 85 ? 8.194 -3.599 7.880 1.00 70.62 85 GLY A N 1
ATOM 656 C CA . GLY A 1 85 ? 8.205 -4.372 9.120 1.00 70.62 85 GLY A CA 1
ATOM 657 C C . GLY A 1 85 ? 6.797 -4.718 9.618 1.00 70.62 85 GLY A C 1
ATOM 658 O O . GLY A 1 85 ? 6.010 -3.837 9.954 1.00 70.62 85 GLY A O 1
ATOM 659 N N . GLN A 1 86 ? 6.496 -6.013 9.767 1.00 66.56 86 GLN A N 1
ATOM 660 C CA . GLN A 1 86 ? 5.229 -6.512 10.335 1.00 66.56 86 GLN A CA 1
ATOM 661 C C . GLN A 1 86 ? 4.920 -5.947 11.739 1.00 66.56 86 GLN A C 1
ATOM 663 O O . GLN A 1 86 ? 3.757 -5.760 12.092 1.00 66.56 86 GLN A O 1
ATOM 668 N N . ALA A 1 87 ? 5.950 -5.630 12.531 1.00 63.53 87 ALA A N 1
ATOM 669 C CA . ALA A 1 87 ? 5.797 -5.033 13.860 1.00 63.53 87 ALA A CA 1
ATOM 670 C C . ALA A 1 87 ? 5.178 -3.619 13.825 1.00 63.53 87 ALA A C 1
ATOM 672 O O . ALA A 1 87 ? 4.422 -3.265 14.728 1.00 63.53 87 ALA A O 1
ATOM 673 N N . ASP A 1 88 ? 5.440 -2.839 12.770 1.00 83.50 88 ASP A N 1
ATOM 674 C CA . ASP A 1 88 ? 4.860 -1.501 12.588 1.00 83.50 88 ASP A CA 1
ATOM 675 C C . ASP A 1 88 ? 3.347 -1.594 12.318 1.00 83.50 88 ASP A C 1
ATOM 677 O O . ASP A 1 88 ? 2.547 -0.824 12.848 1.00 83.50 88 ASP A O 1
ATOM 681 N N . ASN A 1 89 ? 2.911 -2.627 11.591 1.00 91.94 89 ASN A N 1
ATOM 682 C CA . ASN A 1 89 ? 1.494 -2.822 11.282 1.00 91.94 89 ASN A CA 1
ATOM 683 C C . ASN A 1 89 ? 0.638 -3.094 12.526 1.00 91.94 89 ASN A C 1
ATOM 685 O O . ASN A 1 89 ? -0.471 -2.575 12.619 1.00 91.94 89 ASN A O 1
ATOM 689 N N . MET A 1 90 ? 1.139 -3.861 13.499 1.00 92.62 90 MET A N 1
ATOM 690 C CA . MET A 1 90 ? 0.404 -4.119 14.747 1.00 92.62 90 MET A CA 1
ATOM 691 C C . MET A 1 90 ? 0.250 -2.854 15.595 1.00 92.62 90 MET A C 1
ATOM 693 O O . MET A 1 90 ? -0.797 -2.639 16.202 1.00 92.62 90 MET A O 1
ATOM 697 N N . GLN A 1 91 ? 1.275 -2.000 15.622 1.00 94.00 91 GLN A N 1
ATOM 698 C CA . GLN A 1 91 ? 1.192 -0.718 16.314 1.00 94.00 91 GLN A CA 1
ATOM 699 C C . GLN A 1 91 ? 0.197 0.217 15.618 1.00 94.00 91 GLN A C 1
ATOM 701 O O . GLN A 1 91 ? -0.629 0.844 16.277 1.00 94.00 91 GLN A O 1
ATOM 706 N N . ARG A 1 92 ? 0.221 0.261 14.282 1.00 95.00 92 ARG A N 1
ATOM 707 C CA . ARG A 1 92 ? -0.748 1.024 13.482 1.00 95.00 92 ARG A CA 1
ATOM 708 C C . ARG A 1 92 ? -2.176 0.519 13.657 1.00 95.00 92 ARG A C 1
ATOM 710 O O . ARG A 1 92 ? -3.077 1.342 13.739 1.00 95.00 92 ARG A O 1
ATOM 717 N N . ALA A 1 93 ? -2.383 -0.793 13.766 1.00 95.50 93 ALA A N 1
ATOM 718 C CA . ALA A 1 93 ? -3.700 -1.367 14.032 1.00 95.50 93 ALA A CA 1
ATOM 719 C C . ALA A 1 93 ? -4.291 -0.825 15.343 1.00 95.50 93 ALA A C 1
ATOM 721 O O . ALA A 1 93 ? -5.419 -0.343 15.342 1.00 95.50 93 ALA A O 1
ATOM 722 N N . ARG A 1 94 ? -3.499 -0.794 16.424 1.00 95.69 94 ARG A N 1
ATOM 723 C CA . ARG A 1 94 ? -3.924 -0.204 17.707 1.00 95.69 94 ARG A CA 1
ATOM 724 C C . ARG A 1 94 ? -4.244 1.281 17.582 1.00 95.69 94 ARG A C 1
ATOM 726 O O . ARG A 1 94 ? -5.282 1.721 18.055 1.00 95.69 94 ARG A O 1
ATOM 733 N N . LEU A 1 95 ? -3.390 2.041 16.892 1.00 96.81 95 LEU A N 1
ATOM 734 C CA . LEU A 1 95 ? -3.629 3.468 16.654 1.00 96.81 95 LEU A CA 1
ATOM 735 C C . LEU A 1 95 ? -4.930 3.722 15.879 1.00 96.81 95 LEU A C 1
ATOM 737 O O . LEU A 1 95 ? -5.607 4.712 16.138 1.00 96.81 95 LEU A O 1
ATOM 741 N N . ILE A 1 96 ? -5.288 2.844 14.938 1.00 96.19 96 ILE A N 1
ATOM 742 C CA . ILE A 1 96 ? -6.555 2.928 14.201 1.00 96.19 96 ILE A CA 1
ATOM 743 C C . ILE A 1 96 ? -7.739 2.668 15.139 1.00 96.19 96 ILE A C 1
ATOM 745 O O . ILE A 1 96 ? -8.683 3.453 15.126 1.00 96.19 96 ILE A O 1
ATOM 749 N N . GLU A 1 97 ? -7.686 1.619 15.965 1.00 96.19 97 GLU A N 1
ATOM 750 C CA . GLU A 1 97 ? -8.740 1.307 16.945 1.00 96.19 97 GLU A CA 1
ATOM 751 C C . GLU A 1 97 ? -8.938 2.46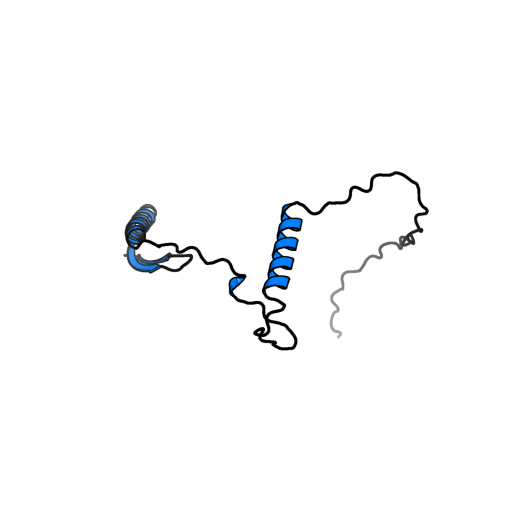1 17.942 1.00 96.19 97 GLU A C 1
ATOM 753 O O . GLU A 1 97 ? -10.059 2.924 18.144 1.00 96.19 97 GLU A O 1
ATOM 758 N N . GLU A 1 98 ? -7.847 2.990 18.505 1.00 96.81 98 GLU A N 1
ATOM 759 C CA . GLU A 1 98 ? -7.865 4.133 19.425 1.00 96.81 98 GLU A CA 1
ATOM 760 C C . GLU A 1 98 ? -8.426 5.400 18.760 1.00 96.81 98 GLU A C 1
ATOM 762 O O . GLU A 1 98 ? -9.247 6.113 19.346 1.00 96.81 98 GLU A O 1
ATOM 767 N N . ALA A 1 99 ? -8.020 5.678 17.517 1.00 96.69 99 ALA A N 1
ATOM 768 C CA . ALA A 1 99 ? -8.520 6.821 16.767 1.00 96.69 99 ALA A CA 1
ATOM 769 C C . ALA A 1 99 ? -10.022 6.690 16.482 1.00 96.69 99 ALA A C 1
ATOM 771 O O . ALA A 1 99 ? -10.764 7.642 16.714 1.00 96.69 99 ALA A O 1
ATOM 772 N N . LEU A 1 100 ? -10.494 5.524 16.032 1.00 96.19 100 LEU A N 1
ATOM 773 C CA . LEU A 1 100 ? -11.918 5.282 15.777 1.00 96.19 100 LEU A CA 1
ATOM 774 C C . LEU A 1 100 ? -12.745 5.388 17.066 1.00 96.19 100 LEU A C 1
ATOM 776 O O . LEU A 1 100 ? -13.783 6.056 17.069 1.00 96.19 100 LEU A O 1
ATOM 780 N N . ALA A 1 101 ? -12.233 4.860 18.182 1.00 96.31 101 ALA A N 1
ATOM 781 C CA . ALA A 1 101 ? -12.861 4.999 19.492 1.00 96.31 101 ALA A CA 1
ATOM 782 C C . ALA A 1 101 ? -12.998 6.472 19.922 1.00 96.31 101 ALA A C 1
ATOM 784 O O . ALA A 1 101 ? -14.023 6.855 20.487 1.00 96.31 101 ALA A O 1
ATOM 785 N N . SER A 1 102 ? -12.024 7.332 19.593 1.00 96.62 102 SER A N 1
ATOM 786 C CA . SER A 1 102 ? -12.090 8.775 19.891 1.00 96.62 102 SER A CA 1
ATOM 787 C C . SER A 1 102 ? -13.220 9.511 19.155 1.00 96.62 102 SER A C 1
ATOM 789 O O . SER A 1 102 ? -13.707 10.534 19.638 1.00 96.62 102 SER A O 1
ATOM 791 N N . TYR A 1 103 ? -13.690 8.962 18.030 1.00 95.50 103 TYR A N 1
ATOM 792 C CA . TYR A 1 103 ? -14.864 9.444 17.297 1.00 95.50 103 TYR A CA 1
ATOM 793 C C . TYR A 1 103 ? -16.168 8.744 17.721 1.00 95.50 103 TYR A C 1
ATOM 795 O O . TYR A 1 103 ? -17.209 8.972 17.107 1.00 95.50 103 TYR A O 1
ATOM 803 N N . GLY A 1 104 ? -16.134 7.913 18.768 1.00 94.06 104 GLY A N 1
ATOM 804 C CA . GLY A 1 104 ? -17.296 7.180 19.273 1.00 94.06 104 GLY A CA 1
ATOM 805 C C . GLY A 1 104 ? -17.616 5.900 18.500 1.00 94.06 104 GLY A C 1
ATOM 806 O O . GLY A 1 104 ? -18.736 5.405 18.598 1.00 94.06 104 GLY A O 1
ATOM 807 N N . VAL A 1 105 ? -16.663 5.374 17.723 1.00 95.94 105 VAL A N 1
ATOM 808 C CA . VAL A 1 105 ? -16.811 4.115 16.984 1.00 95.94 105 VAL A CA 1
ATOM 809 C C . VAL A 1 105 ? -15.992 3.027 17.673 1.00 95.94 105 VAL A C 1
ATOM 811 O O . VAL A 1 105 ? -14.771 2.972 17.530 1.00 95.94 105 VAL A O 1
ATOM 814 N N . GLU A 1 106 ? -16.662 2.141 18.407 1.00 94.38 106 GLU A N 1
ATOM 815 C CA . GLU A 1 106 ? -16.043 0.920 18.927 1.00 94.38 106 GLU A CA 1
ATOM 816 C C . GLU A 1 106 ? -15.797 -0.047 17.761 1.00 94.38 106 GLU A C 1
ATOM 818 O O . GLU A 1 106 ? -16.703 -0.372 16.987 1.00 94.38 106 GLU A O 1
ATOM 823 N N . SER A 1 107 ? -14.533 -0.406 17.544 1.00 95.06 107 SER A N 1
ATOM 824 C CA . SER A 1 107 ? -14.130 -1.213 16.395 1.00 95.06 107 SER A CA 1
ATOM 825 C C . SER A 1 107 ? -12.852 -1.987 16.67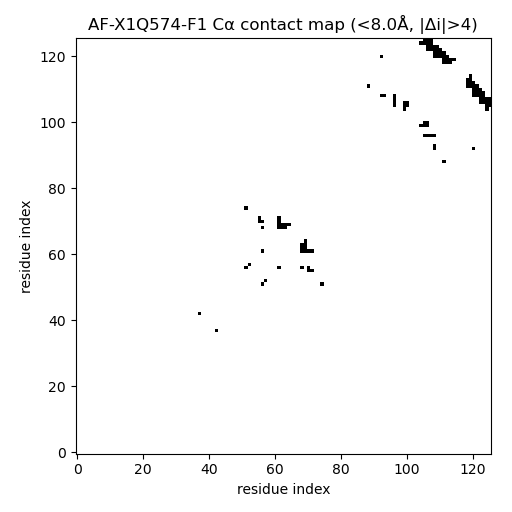2 1.00 95.06 107 SER A C 1
ATOM 827 O O . SER A 1 107 ? -12.038 -1.594 17.509 1.00 95.06 107 SER A O 1
ATOM 829 N N . LYS A 1 108 ? -12.679 -3.088 15.937 1.00 96.50 108 LYS A N 1
ATOM 830 C CA . LYS A 1 108 ? -11.519 -3.970 16.048 1.00 96.50 108 LYS A CA 1
ATOM 831 C C . LYS A 1 108 ? -10.931 -4.292 14.682 1.00 96.50 108 LYS A C 1
ATOM 833 O O . LYS A 1 108 ? -11.660 -4.605 13.740 1.00 96.50 108 LYS A O 1
ATOM 838 N N . VAL A 1 109 ? -9.606 -4.261 14.576 1.00 96.50 109 VAL A N 1
ATOM 839 C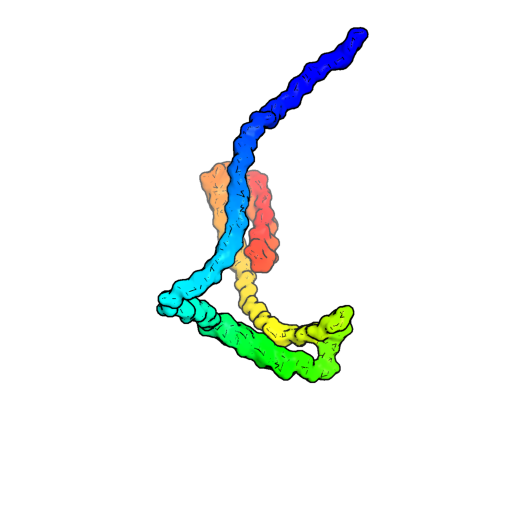 CA . VAL A 1 109 ? -8.878 -4.684 13.379 1.00 96.50 109 VAL A CA 1
ATOM 840 C C . VAL A 1 109 ? -8.794 -6.210 13.363 1.00 96.50 109 VAL A C 1
ATOM 842 O O . VAL A 1 109 ? -8.132 -6.825 14.199 1.00 96.50 109 VAL A O 1
ATOM 845 N N . VAL A 1 110 ? -9.448 -6.834 12.384 1.00 96.31 110 VAL A N 1
ATOM 846 C CA . VAL A 1 110 ? -9.486 -8.300 12.224 1.00 96.31 110 VAL A CA 1
ATOM 847 C C . VAL A 1 110 ? -8.549 -8.809 11.134 1.00 96.31 110 VAL A C 1
ATOM 849 O O . VAL A 1 110 ? -8.178 -9.981 11.131 1.00 96.31 110 VAL A O 1
ATOM 852 N N . GLN A 1 111 ? -8.137 -7.933 10.214 1.00 95.62 111 GLN A N 1
ATOM 853 C CA . GLN A 1 111 ? -7.293 -8.300 9.081 1.00 95.62 111 GLN A CA 1
ATOM 854 C C . GLN A 1 111 ? -6.317 -7.180 8.722 1.00 95.62 111 GLN A C 1
ATOM 856 O O . GLN A 1 111 ? -6.668 -6.002 8.747 1.00 95.62 111 GLN A O 1
ATOM 861 N N . ILE A 1 112 ? -5.099 -7.557 8.327 1.00 94.50 112 ILE A N 1
ATOM 862 C CA . ILE A 1 112 ? -4.066 -6.638 7.845 1.00 94.50 112 ILE A CA 1
ATOM 863 C C . ILE A 1 112 ? -3.514 -7.183 6.528 1.00 94.50 112 ILE A C 1
ATOM 865 O O . ILE A 1 112 ? -2.948 -8.273 6.498 1.00 94.50 112 ILE A O 1
ATOM 869 N N . ASN A 1 113 ? -3.645 -6.406 5.452 1.00 93.81 113 ASN A N 1
ATOM 870 C CA . ASN A 1 113 ? -3.077 -6.721 4.143 1.00 93.81 113 ASN A CA 1
ATOM 871 C C . ASN A 1 113 ? -2.094 -5.611 3.747 1.00 93.81 113 ASN A C 1
ATOM 873 O O . ASN A 1 113 ? -2.504 -4.522 3.338 1.00 93.81 113 ASN A O 1
ATOM 877 N N . ALA A 1 114 ? -0.793 -5.869 3.884 1.00 92.25 114 ALA A N 1
ATOM 878 C CA . ALA A 1 114 ? 0.247 -4.923 3.487 1.00 92.25 114 ALA A CA 1
ATOM 879 C C . ALA A 1 114 ? 0.516 -5.011 1.978 1.00 92.25 114 ALA A C 1
ATOM 881 O O . ALA A 1 114 ? 0.815 -6.085 1.458 1.00 92.25 114 ALA A O 1
ATOM 882 N N . GLY A 1 115 ? 0.410 -3.880 1.283 1.00 90.31 115 GLY A N 1
ATOM 883 C CA . GLY A 1 115 ? 0.823 -3.721 -0.107 1.00 90.31 115 GLY A CA 1
ATOM 884 C C . GLY A 1 115 ? 2.102 -2.884 -0.232 1.00 90.31 115 GLY A C 1
ATOM 885 O O . GLY A 1 115 ? 2.550 -2.293 0.749 1.00 90.31 115 GLY A O 1
ATOM 886 N N . PRO A 1 116 ? 2.681 -2.775 -1.442 1.00 86.88 116 PRO A N 1
ATOM 887 C CA . PRO A 1 116 ? 3.925 -2.030 -1.665 1.00 86.88 116 PRO A CA 1
ATOM 888 C C . PRO A 1 116 ? 3.825 -0.540 -1.316 1.00 86.88 116 PRO A C 1
ATOM 890 O O . PRO A 1 116 ? 4.801 0.071 -0.895 1.00 86.88 116 PRO A O 1
ATOM 893 N N . THR A 1 117 ? 2.645 0.049 -1.522 1.00 87.75 117 THR A N 1
ATOM 894 C CA . THR A 1 117 ? 2.404 1.484 -1.308 1.00 87.75 117 THR A CA 1
ATOM 895 C C . THR A 1 117 ? 1.470 1.746 -0.133 1.00 87.75 117 THR A C 1
ATOM 897 O O . THR A 1 117 ? 1.640 2.729 0.581 1.00 87.75 117 THR A O 1
ATOM 900 N N . VAL A 1 118 ? 0.468 0.889 0.068 1.00 91.62 118 VAL A N 1
ATOM 901 C CA . VAL A 1 118 ? -0.591 1.092 1.064 1.00 91.62 118 VAL A CA 1
ATOM 902 C C . VAL A 1 118 ? -0.848 -0.193 1.839 1.00 91.62 118 VAL A C 1
ATOM 904 O O . VAL A 1 118 ? -0.794 -1.283 1.271 1.00 91.62 118 VAL A O 1
ATOM 907 N N . THR A 1 119 ? -1.175 -0.054 3.123 1.00 93.19 119 THR A N 1
ATOM 908 C CA . THR A 1 119 ? -1.631 -1.159 3.975 1.00 93.19 119 THR A CA 1
ATOM 909 C C . THR A 1 119 ? -3.126 -1.021 4.214 1.00 93.19 119 THR A C 1
ATOM 911 O O . THR A 1 119 ? -3.596 0.022 4.667 1.00 93.19 119 THR A O 1
ATOM 914 N N . GLN A 1 120 ? -3.874 -2.079 3.918 1.00 95.69 120 GLN A N 1
ATOM 915 C CA . GLN A 1 120 ? -5.298 -2.173 4.208 1.00 95.69 120 GLN A CA 1
ATOM 916 C C . GLN A 1 120 ? -5.509 -2.815 5.583 1.00 95.69 120 GLN A C 1
ATOM 918 O O . GLN A 1 120 ? -4.961 -3.882 5.863 1.00 95.69 120 GLN A O 1
ATOM 923 N N . PHE A 1 121 ? -6.361 -2.194 6.397 1.00 96.62 121 PHE A N 1
ATOM 924 C CA . PHE A 1 121 ? -6.815 -2.720 7.681 1.00 96.62 121 PHE A CA 1
ATOM 925 C C . PHE A 1 121 ? -8.311 -3.030 7.584 1.00 96.62 121 PHE A C 1
ATOM 927 O O . PHE A 1 121 ? -9.118 -2.137 7.328 1.00 96.62 121 PHE A O 1
ATOM 934 N N . GLY A 1 122 ? -8.673 -4.302 7.733 1.00 96.81 122 GLY A N 1
ATOM 935 C CA . GLY A 1 122 ? -10.062 -4.734 7.844 1.00 96.81 122 GLY A CA 1
ATOM 936 C C . GLY A 1 122 ? -10.560 -4.475 9.259 1.00 96.81 122 GLY A C 1
ATOM 937 O O . GLY A 1 122 ? -9.971 -4.994 10.207 1.00 96.81 122 GLY A O 1
ATOM 938 N N . VAL A 1 123 ? -11.616 -3.672 9.388 1.00 96.88 123 VAL A N 1
ATOM 939 C CA . VAL A 1 123 ? -12.212 -3.285 10.672 1.00 96.88 123 VAL A CA 1
ATOM 940 C C . VAL A 1 123 ? -13.630 -3.828 10.786 1.00 96.88 123 VAL A C 1
ATOM 942 O O . VAL A 1 123 ? -14.424 -3.700 9.854 1.00 96.88 123 VAL A O 1
ATOM 945 N N . GLU A 1 124 ? -13.947 -4.412 11.934 1.00 96.00 124 GLU A N 1
ATOM 946 C CA . GLU A 1 124 ? -15.306 -4.797 12.310 1.00 96.00 124 GLU A CA 1
ATOM 947 C C . GLU A 1 124 ? -15.812 -3.818 13.383 1.00 96.00 124 GLU A C 1
ATOM 949 O O . GLU A 1 124 ? -15.172 -3.698 14.432 1.00 96.00 124 GLU A O 1
ATOM 954 N N . PRO A 1 125 ? -16.903 -3.070 13.125 1.00 91.69 125 PRO A N 1
ATOM 955 C CA . PRO A 1 125 ? -17.582 -2.269 14.143 1.00 91.69 125 PRO A CA 1
ATOM 956 C C . PRO A 1 125 ? -18.390 -3.162 15.091 1.00 91.69 125 PRO A C 1
ATOM 958 O O . PRO A 1 125 ? -19.028 -4.112 14.624 1.00 91.69 125 PRO A O 1
ATOM 961 N N . GLY A 1 126 ? -18.437 -2.824 16.381 1.00 75.25 126 GLY A N 1
ATOM 962 C CA . GLY A 1 126 ? -19.253 -3.558 17.353 1.00 75.25 126 GLY A CA 1
ATOM 963 C C . GLY A 1 126 ? -18.907 -3.264 18.794 1.00 75.25 126 GLY A C 1
ATOM 964 O O . GLY A 1 126 ? -17.756 -3.572 19.167 1.00 75.25 126 GLY A O 1
#

Secondary structure (DSSP, 8-state):
------PPPP-PPPP---PPP----PPP--------PPPHHHHHHHHHHHHHHHHHTT-TT--EETTEEPPPGGGSPPPP-----HHHHHHHHHHHHHHHHHTT--EEEEEEEE-SS-EEEEEEE-

Foldseek 3Di:
DDDDDDDDPDDDDDDDDDDPDPDDDDDDDDDDPPDPPPDPVRVVVVVLVVVQCVVFVPDPPFDQDPNDGDGDPVSDDDDDDDDPDPVVVVVVQVVVQVVCVVVVWRKHFPDWDDDPVDIDTDIDTD

Mean predicted aligned error: 18.85 Å

InterPro domains:
  IPR041027 FtsK alpha domain [PF17854] (70-125)

Nearest PDB structures (foldseek):
  2iuu-assembly1_D  TM=7.990E-01  e=2.558E-02  Pseudomonas aeruginosa
  6t8o-assembly1_A  TM=7.306E-01  e=2.733E-02  Pseudomonas aeruginosa PAO1

Sequence (126 aa):
PAPKAVPQPTLVPTPLVEVPQPSKPEPEKETVPQVFAPTQAQQELRQVAQEVWKKYGESSALITVDGWRLPPIDILDKASEVELGQADNMQRARLIEEALASYGVESKVVQINAGPTVTQFGVEPG

pLDDT: mean 72.72, std 19.97, range [37.03, 96.88]

Solvent-accessible surface area (backbone atoms only — not comparable to full-atom values): 8638 Å² total; per-residue (Å²): 137,79,87,82,83,79,85,78,85,79,84,78,85,76,80,90,73,80,79,78,73,84,73,80,83,76,87,80,92,77,92,74,88,79,71,82,68,75,52,69,70,59,51,51,53,49,49,53,51,50,50,48,42,63,72,48,68,72,44,94,83,51,56,66,58,99,88,42,72,50,75,65,73,84,78,56,82,78,80,80,89,76,85,81,57,71,71,56,52,58,55,49,44,50,52,51,33,55,53,38,39,74,75,71,39,54,44,43,72,80,43,79,49,81,50,99,87,53,70,50,71,44,70,49,76,109